Protein AF-A0AAX3ER40-F1 (afdb_monomer_lite)

Structure (mmCIF, N/CA/C/O backbone):
data_AF-A0AAX3ER40-F1
#
_entry.id   AF-A0AAX3ER40-F1
#
loop_
_atom_site.group_PDB
_atom_site.id
_atom_site.type_symbol
_atom_site.label_atom_id
_atom_site.label_alt_id
_atom_site.label_comp_id
_atom_site.label_asym_id
_atom_site.label_entity_id
_atom_site.label_seq_id
_atom_site.pdbx_PDB_ins_code
_atom_site.Cartn_x
_atom_site.Cartn_y
_atom_site.Cartn_z
_atom_site.occupancy
_atom_site.B_iso_or_equiv
_atom_site.auth_seq_id
_atom_site.auth_comp_id
_atom_site.auth_asym_id
_atom_site.auth_atom_id
_atom_site.pdbx_PDB_model_num
ATOM 1 N N . MET A 1 1 ? -2.450 3.019 -11.495 1.00 93.06 1 MET A N 1
ATOM 2 C CA . MET A 1 1 ? -1.890 3.591 -10.245 1.00 93.06 1 MET A CA 1
ATOM 3 C C . MET A 1 1 ? -0.418 3.991 -10.398 1.00 93.06 1 MET A C 1
ATOM 5 O O . MET A 1 1 ? 0.289 3.336 -11.153 1.00 93.06 1 MET A O 1
ATOM 9 N N . THR A 1 2 ? 0.049 5.043 -9.705 1.00 97.06 2 THR A N 1
ATOM 10 C CA . THR A 1 2 ? 1.470 5.475 -9.645 1.00 97.06 2 THR A CA 1
ATOM 11 C C . THR A 1 2 ? 2.191 4.970 -8.377 1.00 97.06 2 THR A C 1
ATOM 13 O O . THR A 1 2 ? 1.519 4.619 -7.402 1.00 97.06 2 THR A O 1
ATOM 16 N N . PRO A 1 3 ? 3.542 4.967 -8.326 1.00 97.88 3 PRO A N 1
ATOM 17 C CA . PRO A 1 3 ? 4.303 4.639 -7.111 1.00 97.88 3 PRO A CA 1
ATOM 18 C C . PRO A 1 3 ? 3.935 5.478 -5.877 1.00 97.88 3 PRO A C 1
ATOM 20 O O . PRO A 1 3 ? 3.846 4.946 -4.768 1.00 97.88 3 PRO A O 1
ATOM 23 N N . ASP A 1 4 ? 3.663 6.771 -6.064 1.00 98.19 4 ASP A N 1
ATOM 24 C CA . ASP A 1 4 ? 3.258 7.672 -4.978 1.00 98.19 4 ASP A CA 1
ATOM 25 C C . ASP A 1 4 ? 1.870 7.318 -4.438 1.00 98.19 4 ASP A C 1
ATOM 27 O O . ASP A 1 4 ? 1.663 7.268 -3.225 1.00 98.19 4 ASP A O 1
ATOM 31 N N . GLN A 1 5 ? 0.924 6.999 -5.329 1.00 98.00 5 GLN A N 1
ATOM 32 C CA . GLN A 1 5 ? -0.404 6.521 -4.937 1.00 98.00 5 GLN A CA 1
ATOM 33 C C . GLN A 1 5 ? -0.310 5.202 -4.164 1.00 98.00 5 GLN A C 1
ATOM 35 O O . GLN A 1 5 ? -0.929 5.066 -3.109 1.00 98.00 5 GLN A O 1
ATOM 40 N N . LEU A 1 6 ? 0.505 4.257 -4.643 1.00 98.31 6 LEU A N 1
ATOM 41 C CA . LEU A 1 6 ? 0.743 2.986 -3.959 1.00 98.31 6 LEU A CA 1
ATOM 42 C C . LEU A 1 6 ? 1.355 3.202 -2.567 1.00 98.31 6 LEU A C 1
ATOM 44 O O . LEU A 1 6 ? 0.940 2.564 -1.600 1.00 98.31 6 LEU A O 1
ATOM 48 N N . THR A 1 7 ? 2.303 4.133 -2.452 1.00 98.38 7 THR A N 1
ATOM 49 C CA . THR A 1 7 ? 2.936 4.492 -1.176 1.00 98.38 7 THR A CA 1
ATOM 50 C C . THR A 1 7 ? 1.930 5.089 -0.196 1.00 98.38 7 THR A C 1
ATOM 52 O O . THR A 1 7 ? 1.899 4.691 0.971 1.00 98.38 7 THR A O 1
ATOM 55 N N . ALA A 1 8 ? 1.080 6.010 -0.657 1.00 98.50 8 ALA A N 1
ATOM 56 C CA . ALA A 1 8 ? 0.040 6.618 0.165 1.00 98.50 8 ALA A CA 1
ATOM 57 C C . ALA A 1 8 ? -0.977 5.575 0.660 1.00 98.50 8 ALA A C 1
ATOM 59 O O . ALA A 1 8 ? -1.271 5.524 1.854 1.00 98.50 8 ALA A O 1
ATOM 60 N N . ILE A 1 9 ? -1.458 4.701 -0.231 1.00 98.31 9 ILE A N 1
ATOM 61 C CA . ILE A 1 9 ? -2.417 3.640 0.109 1.00 98.31 9 ILE A CA 1
ATOM 62 C C . ILE A 1 9 ? -1.802 2.640 1.089 1.00 98.31 9 ILE A C 1
ATOM 64 O O . ILE A 1 9 ? -2.403 2.338 2.118 1.00 98.31 9 ILE A O 1
ATOM 68 N N . GLY A 1 10 ? -0.589 2.157 0.808 1.00 98.31 10 GLY A N 1
ATOM 69 C CA . GLY A 1 10 ? 0.110 1.232 1.694 1.00 98.31 10 GLY A CA 1
ATOM 70 C C . GLY A 1 10 ? 0.285 1.818 3.095 1.00 98.31 10 GLY A C 1
ATOM 71 O O . GLY A 1 10 ? -0.043 1.166 4.088 1.00 98.31 10 GLY A O 1
ATOM 72 N N . THR A 1 11 ? 0.731 3.073 3.178 1.00 98.38 11 THR A N 1
ATOM 73 C CA . 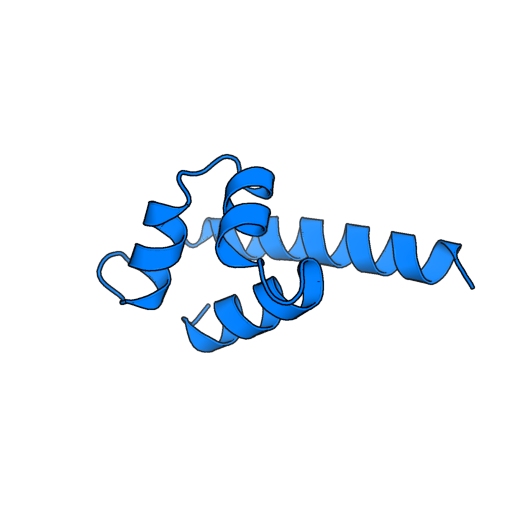THR A 1 11 ? 0.904 3.780 4.455 1.00 98.38 11 THR A CA 1
ATOM 74 C C . THR A 1 11 ? -0.425 3.928 5.200 1.00 98.38 11 THR A C 1
ATOM 76 O O . THR A 1 11 ? -0.465 3.718 6.410 1.00 98.38 11 THR A O 1
ATOM 79 N N . ALA A 1 12 ? -1.524 4.230 4.502 1.00 98.06 12 ALA A N 1
ATOM 80 C CA . ALA A 1 12 ? -2.851 4.322 5.111 1.00 98.06 12 ALA A CA 1
ATOM 81 C C . ALA A 1 12 ? -3.347 2.972 5.667 1.00 98.06 12 ALA A C 1
ATOM 83 O O . ALA A 1 12 ? -3.973 2.931 6.727 1.00 98.06 12 ALA A O 1
ATOM 84 N N . LEU A 1 13 ? -3.047 1.861 4.986 1.00 98.12 13 LEU A N 1
ATOM 85 C CA . LEU A 1 13 ? -3.453 0.518 5.411 1.00 98.12 13 LEU A CA 1
ATOM 86 C C . LEU A 1 13 ? -2.646 -0.001 6.615 1.00 98.12 13 LEU A C 1
ATOM 88 O O . LEU A 1 13 ? -3.225 -0.575 7.547 1.00 98.12 13 LEU A O 1
ATOM 92 N N . TYR A 1 14 ? -1.323 0.201 6.598 1.00 97.81 14 TYR A N 1
ATOM 93 C CA . TYR A 1 14 ? -0.375 -0.539 7.447 1.00 97.81 14 TYR A CA 1
ATOM 94 C C . TYR A 1 14 ? 0.661 0.331 8.182 1.00 97.81 14 TYR A C 1
ATOM 96 O O . TYR A 1 14 ? 1.447 -0.178 8.979 1.00 97.81 14 TYR A O 1
ATOM 104 N N . GLY A 1 15 ? 0.692 1.643 7.950 1.00 97.25 15 GLY A N 1
ATOM 105 C CA . GLY A 1 15 ? 1.623 2.552 8.617 1.00 97.25 15 GLY A CA 1
ATOM 106 C C . GLY A 1 15 ? 3.073 2.404 8.145 1.00 97.25 15 GLY A C 1
ATOM 107 O O . GLY A 1 15 ? 3.360 2.321 6.953 1.00 97.25 15 GLY A O 1
ATOM 108 N N . THR A 1 16 ? 4.024 2.420 9.081 1.00 96.62 16 THR A N 1
ATOM 109 C CA . THR A 1 16 ? 5.464 2.537 8.773 1.00 96.62 16 THR A CA 1
ATOM 110 C C . THR A 1 16 ? 6.069 1.299 8.107 1.00 96.62 16 THR A C 1
ATOM 112 O O . THR A 1 16 ? 7.038 1.431 7.365 1.00 96.62 16 THR A O 1
ATOM 115 N N . GLN A 1 17 ? 5.500 0.108 8.326 1.00 96.44 17 GLN A N 1
ATOM 116 C CA . GLN A 1 17 ? 5.980 -1.169 7.766 1.00 96.44 17 GLN A CA 1
ATOM 117 C C . GLN A 1 17 ? 5.169 -1.625 6.544 1.00 96.44 17 GLN A C 1
ATOM 119 O O . GLN A 1 17 ? 5.097 -2.813 6.218 1.00 96.44 17 GLN A O 1
ATOM 124 N N . TRP A 1 18 ? 4.563 -0.675 5.829 1.00 98.25 18 TRP A N 1
ATOM 125 C CA . TRP A 1 18 ? 3.542 -0.995 4.842 1.00 98.25 18 TRP A CA 1
ATOM 126 C C . TRP A 1 18 ? 3.992 -1.899 3.698 1.00 98.25 18 TRP A C 1
ATOM 128 O O . TRP A 1 18 ? 3.187 -2.684 3.216 1.00 98.25 18 TRP A O 1
ATOM 138 N N . GLN A 1 19 ? 5.250 -1.832 3.252 1.00 98.31 19 GLN A N 1
ATOM 139 C CA . GLN A 1 19 ? 5.695 -2.626 2.101 1.00 98.31 19 GLN A CA 1
ATOM 140 C C . GLN A 1 19 ? 5.661 -4.130 2.392 1.00 98.31 19 GLN A C 1
ATOM 142 O O . GLN A 1 19 ? 5.236 -4.911 1.542 1.00 98.31 19 GLN A O 1
ATOM 147 N N . SER A 1 20 ? 6.106 -4.549 3.581 1.00 98.12 20 SER A N 1
ATOM 148 C CA 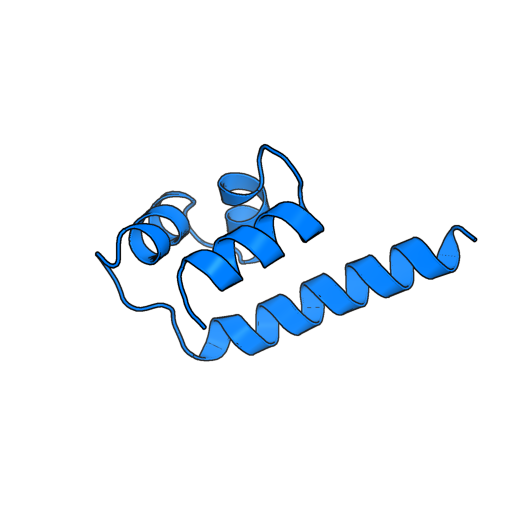. SER A 1 20 ? 6.072 -5.958 3.987 1.00 98.12 20 SER A CA 1
ATOM 149 C C . SER A 1 20 ? 4.659 -6.433 4.299 1.00 98.12 20 SER A C 1
ATOM 151 O O . SER A 1 20 ? 4.317 -7.569 3.974 1.00 98.12 20 SER A O 1
ATOM 153 N N . ASP A 1 21 ? 3.838 -5.574 4.897 1.00 98.44 21 ASP A N 1
ATOM 154 C CA . ASP A 1 21 ? 2.479 -5.942 5.290 1.00 98.44 21 ASP A CA 1
ATOM 155 C C . ASP A 1 21 ? 1.533 -5.991 4.091 1.00 98.44 21 ASP A C 1
ATOM 157 O O . ASP A 1 21 ? 0.785 -6.958 3.948 1.00 98.44 21 ASP A O 1
ATOM 161 N N . LEU A 1 22 ? 1.659 -5.041 3.161 1.00 98.56 22 LEU A N 1
ATOM 162 C CA . LEU A 1 22 ? 0.954 -5.077 1.885 1.00 98.56 22 LEU A CA 1
ATOM 163 C C . LEU A 1 22 ? 1.363 -6.302 1.064 1.00 98.56 22 LEU A C 1
ATOM 165 O O . LEU A 1 22 ? 0.506 -6.981 0.509 1.00 98.56 22 LEU A O 1
ATOM 169 N N . ALA A 1 23 ? 2.657 -6.628 1.008 1.00 98.50 23 ALA A N 1
ATOM 170 C CA . ALA A 1 23 ? 3.117 -7.821 0.301 1.00 98.50 23 ALA A CA 1
ATOM 171 C C . ALA A 1 23 ? 2.495 -9.105 0.870 1.00 98.50 23 ALA A C 1
ATOM 173 O O . ALA A 1 23 ? 2.072 -9.972 0.108 1.00 98.50 23 ALA A O 1
ATOM 174 N N . ARG A 1 24 ? 2.386 -9.200 2.202 1.00 98.56 24 ARG A N 1
ATOM 175 C CA . ARG A 1 24 ? 1.719 -10.319 2.875 1.00 98.56 24 ARG A CA 1
ATOM 176 C C . ARG A 1 24 ? 0.229 -10.372 2.542 1.00 98.56 24 ARG A C 1
ATOM 178 O O . ARG A 1 24 ? -0.264 -11.453 2.245 1.00 98.56 24 ARG A O 1
ATOM 185 N N . ALA A 1 25 ? -0.461 -9.233 2.567 1.00 98.25 25 ALA A N 1
ATOM 186 C CA . ALA A 1 25 ? -1.887 -9.155 2.257 1.00 98.25 25 ALA A CA 1
ATOM 187 C C . ALA A 1 25 ? -2.196 -9.548 0.804 1.00 98.25 25 ALA A C 1
ATOM 189 O O . ALA A 1 25 ? -3.141 -10.284 0.555 1.00 98.25 25 ALA A O 1
ATOM 190 N N . LEU A 1 26 ? -1.350 -9.128 -0.140 1.00 97.94 26 LEU A N 1
ATOM 191 C CA . LEU A 1 26 ? -1.470 -9.459 -1.564 1.00 97.94 26 LEU A CA 1
ATOM 192 C C . LEU A 1 26 ? -0.900 -10.842 -1.924 1.00 97.94 26 LEU A C 1
ATOM 194 O O . LEU A 1 26 ? -0.910 -11.221 -3.093 1.00 97.94 26 LEU A O 1
ATOM 198 N N . ASN A 1 27 ? -0.338 -11.573 -0.955 1.00 97.94 27 ASN A N 1
ATOM 199 C CA . ASN A 1 27 ? 0.373 -12.835 -1.168 1.00 97.94 27 ASN A CA 1
ATOM 200 C C . ASN A 1 27 ? 1.459 -12.753 -2.270 1.00 97.94 27 ASN A C 1
ATOM 202 O O . ASN A 1 27 ? 1.587 -13.624 -3.133 1.00 97.94 27 ASN A O 1
ATOM 206 N N . VAL A 1 28 ? 2.259 -11.683 -2.242 1.00 97.69 28 VAL A N 1
ATOM 207 C CA . VAL A 1 28 ? 3.411 -11.479 -3.131 1.00 97.69 28 VAL A CA 1
ATOM 208 C C . VAL A 1 28 ? 4.704 -11.339 -2.330 1.00 97.69 28 VAL A C 1
ATOM 210 O O . VAL A 1 28 ? 4.715 -11.030 -1.143 1.00 97.69 28 VAL A O 1
ATOM 213 N N . ASP A 1 29 ? 5.843 -11.523 -2.994 1.00 97.00 29 ASP A N 1
ATOM 214 C CA . ASP A 1 29 ? 7.149 -11.237 -2.395 1.00 97.00 29 ASP A CA 1
ATOM 215 C C . ASP A 1 29 ? 7.282 -9.730 -2.083 1.00 97.00 29 ASP A C 1
ATOM 217 O O . ASP A 1 29 ? 7.038 -8.892 -2.950 1.00 97.00 29 ASP A O 1
ATOM 221 N N . SER A 1 30 ? 7.741 -9.362 -0.881 1.00 95.81 30 SER A N 1
ATOM 222 C CA . SER A 1 30 ? 8.019 -7.961 -0.494 1.00 95.81 30 SER A CA 1
ATOM 223 C C . SER A 1 30 ? 8.958 -7.219 -1.455 1.00 95.81 30 SER A C 1
ATOM 225 O O . SER A 1 30 ? 8.895 -5.997 -1.602 1.00 95.81 30 SER A O 1
ATOM 227 N N . ARG A 1 31 ? 9.850 -7.944 -2.135 1.00 97.75 31 ARG A N 1
ATOM 228 C CA . ARG A 1 31 ? 10.703 -7.404 -3.189 1.00 97.75 31 ARG A CA 1
ATOM 229 C C . ARG A 1 31 ? 9.871 -6.946 -4.381 1.00 97.75 31 ARG A C 1
ATOM 231 O O . ARG A 1 31 ? 10.229 -5.945 -4.981 1.00 97.75 31 ARG A O 1
ATOM 238 N N . ARG A 1 32 ? 8.760 -7.617 -4.707 1.00 98.06 32 ARG A N 1
ATOM 239 C CA . ARG A 1 32 ? 7.858 -7.225 -5.801 1.00 98.06 32 ARG A CA 1
ATOM 240 C C . ARG A 1 32 ? 7.306 -5.818 -5.588 1.00 98.06 32 ARG A C 1
ATOM 242 O O . ARG A 1 32 ? 7.392 -5.009 -6.502 1.00 98.06 32 ARG A O 1
ATOM 249 N N . VAL A 1 33 ? 6.843 -5.519 -4.374 1.00 98.12 33 VAL A N 1
ATOM 250 C CA . VAL A 1 33 ? 6.353 -4.182 -4.003 1.00 98.12 33 VAL A CA 1
ATOM 251 C C . VAL A 1 33 ? 7.452 -3.134 -4.191 1.00 98.12 33 VAL A C 1
ATOM 253 O O . VAL A 1 33 ? 7.230 -2.106 -4.822 1.00 98.12 33 VAL A O 1
ATOM 256 N N . ARG A 1 34 ? 8.683 -3.427 -3.750 1.00 98.06 34 ARG A N 1
ATOM 257 C CA . ARG A 1 34 ? 9.844 -2.545 -3.968 1.00 98.06 34 ARG A CA 1
ATOM 258 C C . ARG A 1 34 ? 10.164 -2.321 -5.449 1.00 98.06 34 ARG A C 1
ATOM 260 O O . ARG A 1 34 ? 10.559 -1.219 -5.812 1.00 98.06 34 ARG A O 1
ATOM 267 N N . GLN A 1 35 ? 9.997 -3.334 -6.299 1.00 98.38 35 GLN A N 1
ATOM 268 C CA . GLN A 1 35 ? 10.217 -3.202 -7.744 1.00 98.38 35 GLN A CA 1
ATOM 269 C C . GLN A 1 35 ? 9.183 -2.302 -8.414 1.00 98.38 35 GLN A C 1
ATOM 271 O O . GLN A 1 35 ? 9.548 -1.553 -9.313 1.00 98.38 35 GLN A O 1
ATOM 276 N N . TRP A 1 36 ? 7.926 -2.345 -7.965 1.00 98.25 36 TRP A N 1
ATOM 277 C CA . TRP A 1 36 ? 6.890 -1.423 -8.432 1.00 98.25 36 TRP A CA 1
ATOM 278 C C . TRP A 1 36 ? 7.212 0.025 -8.066 1.00 98.25 36 TRP A C 1
ATOM 280 O O . TRP A 1 36 ? 7.076 0.912 -8.900 1.00 98.25 36 TRP A O 1
ATOM 290 N N . LEU A 1 37 ? 7.707 0.258 -6.847 1.00 97.94 37 LEU A N 1
ATOM 291 C CA . LEU A 1 37 ? 8.087 1.599 -6.393 1.00 97.94 37 LEU A CA 1
ATOM 292 C C . LEU A 1 37 ? 9.289 2.183 -7.132 1.00 97.94 37 LEU A C 1
ATOM 294 O O . LEU A 1 37 ? 9.364 3.389 -7.321 1.00 97.94 37 LEU A O 1
ATOM 298 N N . LYS A 1 38 ? 10.238 1.331 -7.523 1.00 98.06 38 LYS A N 1
ATOM 299 C CA . LYS A 1 38 ? 11.412 1.726 -8.310 1.00 98.06 38 LYS A CA 1
ATOM 300 C C . LYS A 1 38 ? 11.155 1.745 -9.814 1.00 98.06 38 LYS A C 1
ATOM 302 O O . LYS A 1 38 ? 12.102 1.919 -10.573 1.00 98.06 38 LYS A O 1
ATOM 307 N N . GLU A 1 39 ? 9.924 1.455 -10.233 1.00 96.94 39 GLU A N 1
ATOM 308 C CA . GLU A 1 39 ? 9.539 1.334 -11.641 1.00 96.94 39 GLU A CA 1
ATOM 309 C C . GLU A 1 39 ? 10.365 0.281 -12.418 1.00 96.94 39 GLU A C 1
ATOM 311 O O . GLU A 1 39 ? 10.335 0.219 -13.643 1.00 96.94 39 GLU A O 1
ATOM 316 N N . GLU A 1 40 ? 11.058 -0.626 -11.713 1.00 98.00 40 GLU A N 1
ATOM 317 C CA . GLU A 1 40 ? 11.781 -1.768 -12.298 1.00 98.00 40 GLU A CA 1
ATOM 318 C C . GLU A 1 40 ? 10.811 -2.781 -12.924 1.00 98.00 40 GLU A C 1
ATOM 320 O O . GLU A 1 40 ? 11.184 -3.590 -13.779 1.00 98.00 40 GLU A O 1
ATOM 325 N N . ARG A 1 41 ? 9.559 -2.780 -12.455 1.00 96.50 41 ARG A N 1
ATOM 326 C CA . ARG A 1 41 ? 8.442 -3.511 -13.048 1.00 96.50 41 ARG A CA 1
ATOM 327 C C . ARG A 1 41 ? 7.190 -2.641 -13.027 1.00 96.50 41 ARG A C 1
ATOM 329 O O . ARG A 1 41 ? 6.972 -1.957 -12.028 1.00 96.50 41 ARG A O 1
ATOM 336 N N . PRO A 1 42 ? 6.334 -2.733 -14.059 1.00 97.00 42 PRO A N 1
ATOM 337 C CA . PRO A 1 42 ? 5.062 -2.031 -14.049 1.00 97.00 42 PRO A CA 1
ATOM 338 C C . PRO A 1 42 ? 4.193 -2.511 -12.882 1.00 97.00 42 PRO A C 1
ATOM 340 O O . PRO A 1 42 ? 4.219 -3.693 -12.510 1.00 97.00 42 PRO A O 1
ATOM 343 N N . ILE A 1 43 ? 3.424 -1.579 -12.321 1.00 97.88 43 ILE A N 1
ATOM 344 C CA . ILE A 1 43 ? 2.341 -1.893 -11.393 1.00 97.88 43 ILE A CA 1
ATOM 345 C C . ILE A 1 43 ? 1.267 -2.662 -12.182 1.00 97.88 43 ILE A C 1
ATOM 347 O O . ILE A 1 43 ? 0.863 -2.182 -13.240 1.00 97.88 43 ILE A O 1
ATOM 351 N N . PRO A 1 44 ? 0.830 -3.850 -11.731 1.00 97.44 44 PRO A N 1
ATOM 352 C CA . PRO A 1 44 ? -0.174 -4.623 -12.449 1.00 97.44 44 PRO A CA 1
ATOM 353 C C . PRO A 1 44 ? -1.558 -3.981 -12.360 1.00 97.44 44 PRO A C 1
ATOM 355 O O . PRO A 1 44 ? -1.937 -3.504 -11.294 1.00 97.44 44 PRO A O 1
ATOM 358 N N . ASP A 1 45 ? -2.347 -4.076 -13.431 1.00 96.25 45 ASP A N 1
ATOM 359 C CA . ASP A 1 45 ? -3.703 -3.506 -13.476 1.00 96.25 45 ASP A CA 1
ATOM 360 C C . ASP A 1 45 ? -4.646 -4.111 -12.422 1.00 96.25 45 ASP A C 1
ATOM 362 O O . ASP A 1 45 ? -5.509 -3.418 -11.889 1.00 96.25 45 ASP A O 1
ATOM 366 N N . TRP A 1 46 ? -4.450 -5.386 -12.059 1.00 96.88 46 TRP A N 1
ATOM 367 C CA . TRP A 1 46 ? -5.250 -6.060 -11.028 1.00 96.88 46 TRP A CA 1
ATOM 368 C C . TRP A 1 46 ? -5.039 -5.492 -9.619 1.00 96.88 46 TRP A C 1
ATOM 370 O O . TRP A 1 46 ? -5.875 -5.706 -8.744 1.00 96.88 46 TRP A O 1
ATOM 380 N N . LEU A 1 47 ? -3.933 -4.776 -9.375 1.00 98.12 47 LEU A N 1
ATOM 381 C CA . LEU A 1 47 ? -3.603 -4.274 -8.041 1.00 98.12 47 LEU A CA 1
ATOM 382 C C . LEU A 1 47 ? -4.638 -3.257 -7.547 1.00 98.12 47 LEU A C 1
ATOM 384 O O . LEU A 1 47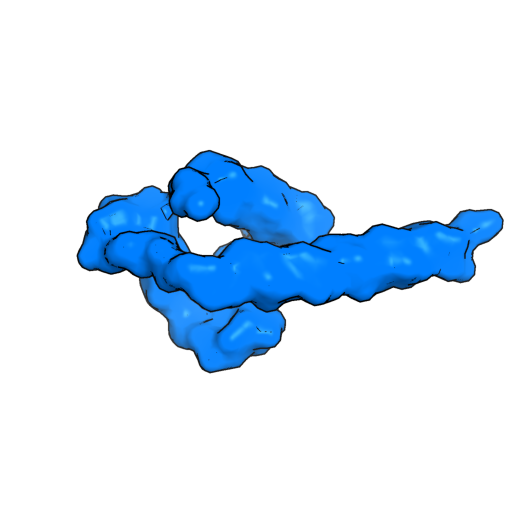 ? -4.925 -3.210 -6.353 1.00 98.12 47 LEU A O 1
ATOM 388 N N . ASP A 1 48 ? -5.216 -2.471 -8.454 1.00 97.00 48 ASP A N 1
ATOM 389 C CA . ASP A 1 48 ? -6.192 -1.441 -8.102 1.00 97.00 48 ASP A CA 1
ATOM 390 C C . ASP A 1 48 ? -7.440 -2.049 -7.440 1.00 97.00 48 ASP A C 1
ATOM 392 O O . ASP A 1 48 ? -7.973 -1.468 -6.494 1.00 97.00 48 ASP A O 1
ATOM 396 N N . ASP A 1 49 ? -7.895 -3.219 -7.893 1.00 97.81 49 ASP A N 1
ATOM 397 C CA . ASP A 1 49 ? -9.073 -3.881 -7.327 1.00 97.81 49 ASP A CA 1
ATOM 398 C C . ASP A 1 49 ? -8.772 -4.535 -5.973 1.00 97.81 49 ASP A C 1
ATOM 400 O O . ASP A 1 49 ? -9.546 -4.355 -5.031 1.00 97.81 49 ASP A O 1
ATOM 404 N N . GLU A 1 50 ? -7.609 -5.171 -5.819 1.00 98.38 50 GLU A N 1
ATOM 405 C CA . GLU A 1 50 ? -7.161 -5.715 -4.527 1.00 98.38 50 GLU A CA 1
ATOM 406 C C . GLU A 1 50 ? -7.007 -4.615 -3.466 1.00 98.38 50 GLU A C 1
ATOM 408 O O . GLU A 1 50 ? -7.455 -4.748 -2.325 1.00 98.38 50 GLU A O 1
ATOM 413 N N . LEU A 1 51 ? -6.433 -3.467 -3.840 1.00 98.38 51 LEU A N 1
ATOM 414 C CA . LEU A 1 51 ? -6.280 -2.338 -2.923 1.00 98.38 51 LEU A CA 1
ATOM 415 C C . LEU A 1 51 ? -7.626 -1.738 -2.505 1.00 98.38 51 LEU A C 1
ATOM 417 O O . LEU A 1 51 ? -7.772 -1.348 -1.346 1.00 98.38 51 LEU A O 1
ATOM 421 N N . LYS A 1 52 ? -8.622 -1.686 -3.402 1.00 98.12 52 LYS A N 1
ATOM 422 C CA . LYS A 1 52 ? -9.986 -1.263 -3.038 1.00 98.12 52 LYS A CA 1
ATOM 423 C C . LYS A 1 52 ? -10.605 -2.206 -2.012 1.00 98.12 52 LYS A C 1
ATOM 425 O O . LYS A 1 52 ? -11.242 -1.723 -1.079 1.00 98.12 52 LYS A O 1
ATOM 430 N N . VAL A 1 53 ? -10.424 -3.520 -2.166 1.00 98.56 53 VAL A N 1
ATOM 431 C CA . VAL A 1 53 ? -10.917 -4.511 -1.196 1.00 98.56 53 VAL A CA 1
ATOM 432 C C . VAL A 1 53 ? -10.290 -4.258 0.174 1.00 98.56 53 VAL A C 1
ATOM 434 O O . VAL A 1 53 ? -11.020 -4.008 1.132 1.00 98.56 53 VAL A O 1
ATOM 437 N N . LEU A 1 54 ? -8.957 -4.189 0.251 1.00 98.50 54 LEU A N 1
ATOM 438 C CA . LEU A 1 54 ? -8.236 -3.952 1.509 1.00 98.50 54 LEU A CA 1
ATOM 439 C C . LEU A 1 54 ? -8.628 -2.623 2.178 1.00 98.50 54 LEU A C 1
ATOM 441 O O . LEU A 1 54 ? -8.775 -2.548 3.399 1.00 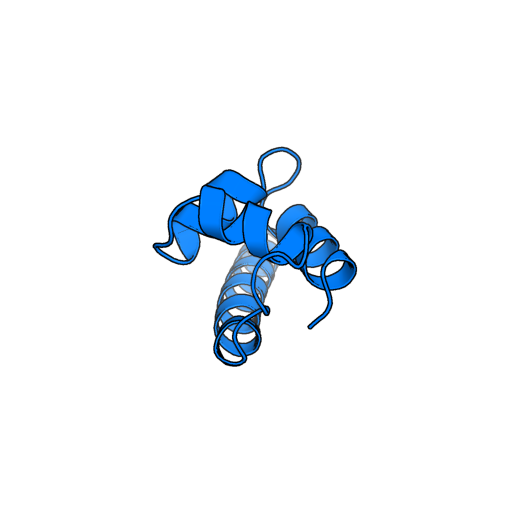98.50 54 LEU A O 1
ATOM 445 N N . LEU A 1 55 ? -8.813 -1.559 1.388 1.00 98.25 55 LEU A N 1
ATOM 446 C CA . LEU A 1 55 ? -9.255 -0.258 1.896 1.00 98.25 55 LEU A CA 1
ATOM 447 C C . LEU A 1 55 ? -10.677 -0.315 2.450 1.00 98.25 55 LEU A C 1
ATOM 449 O O . LEU A 1 55 ? -10.919 0.210 3.535 1.00 98.25 55 LEU A O 1
ATOM 453 N N . ASN A 1 56 ? -11.603 -0.958 1.740 1.00 98.38 56 ASN A N 1
ATOM 454 C CA . ASN A 1 56 ? -12.981 -1.100 2.200 1.00 98.38 56 ASN A CA 1
ATOM 455 C C . ASN A 1 56 ? -13.056 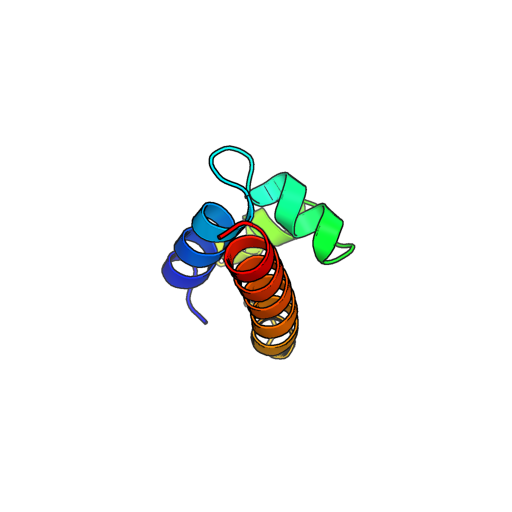-1.924 3.488 1.00 98.38 56 ASN A C 1
ATOM 457 O O . ASN A 1 56 ? -13.730 -1.503 4.424 1.00 98.38 56 ASN A O 1
ATOM 461 N N . GLU A 1 57 ? -12.308 -3.025 3.589 1.00 98.06 57 GLU A N 1
ATOM 462 C CA . GLU A 1 57 ? -12.203 -3.806 4.827 1.00 98.06 57 GLU A CA 1
ATOM 463 C C . GLU A 1 57 ? -11.691 -2.952 5.993 1.00 98.06 57 GLU A C 1
ATOM 465 O O . GLU A 1 57 ? -12.266 -2.970 7.085 1.00 98.06 57 GLU A O 1
ATOM 470 N N . LYS A 1 58 ? -10.646 -2.145 5.762 1.00 97.12 58 LYS A N 1
ATOM 471 C CA . LYS A 1 58 ? -10.095 -1.239 6.778 1.00 97.12 58 LYS A CA 1
ATOM 472 C C . LYS A 1 58 ? -11.098 -0.160 7.193 1.00 97.12 58 LYS A C 1
ATOM 474 O O . LYS A 1 58 ? -11.223 0.114 8.384 1.00 97.12 58 LYS A O 1
ATOM 479 N N . ILE A 1 59 ? -11.812 0.436 6.239 1.00 97.81 59 ILE A N 1
ATOM 480 C CA . ILE A 1 59 ? -12.853 1.440 6.495 1.00 97.81 59 ILE A CA 1
ATOM 481 C C . ILE A 1 59 ? -13.992 0.829 7.312 1.00 97.81 59 ILE A C 1
ATOM 483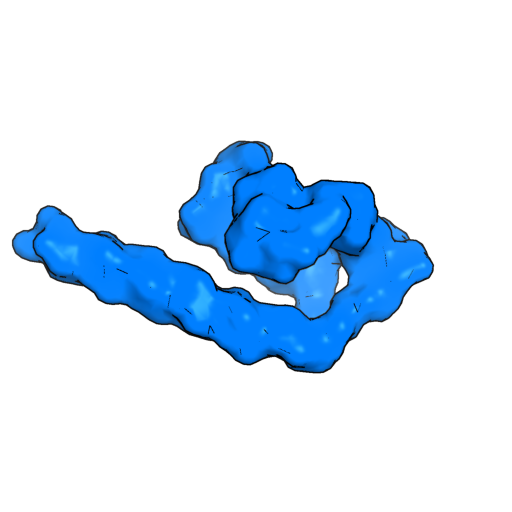 O O . ILE A 1 59 ? -14.361 1.400 8.336 1.00 97.81 59 ILE A O 1
ATOM 487 N N . SER A 1 60 ? -14.510 -0.334 6.910 1.00 98.12 60 SER A N 1
ATOM 488 C CA . SER A 1 60 ? -15.576 -1.033 7.634 1.00 98.12 60 SER A CA 1
ATOM 489 C C . SER A 1 60 ? -15.151 -1.405 9.053 1.00 98.12 60 SER A C 1
ATOM 491 O O . SER A 1 60 ? -15.920 -1.202 9.991 1.00 98.12 60 SER A O 1
ATOM 493 N N . LEU A 1 61 ? -13.909 -1.869 9.238 1.00 96.69 61 LEU A N 1
ATOM 494 C CA . LEU A 1 61 ? -13.350 -2.108 10.567 1.00 96.69 61 LEU A CA 1
ATOM 495 C C . LEU A 1 61 ? -13.344 -0.821 11.400 1.00 96.69 61 LEU A C 1
ATOM 497 O O . LEU A 1 61 ? -13.884 -0.816 12.500 1.00 96.69 61 LEU A O 1
ATOM 501 N N . CYS A 1 62 ? -12.787 0.277 10.883 1.00 96.44 62 CYS A N 1
ATOM 502 C CA . CYS A 1 62 ? -12.763 1.556 11.597 1.00 96.44 62 CYS A CA 1
ATOM 503 C C . CYS A 1 62 ? -14.169 2.061 11.955 1.00 96.44 62 CYS A C 1
ATOM 505 O O . CYS A 1 62 ? -14.371 2.540 13.065 1.00 96.44 62 CYS A O 1
ATOM 507 N N . GLN A 1 63 ? -15.139 1.933 11.046 1.00 97.62 63 GLN A N 1
ATOM 508 C CA . GLN A 1 63 ? -16.532 2.318 11.286 1.00 97.62 63 GLN A CA 1
ATOM 509 C C . GLN A 1 63 ? -17.192 1.466 12.373 1.00 97.62 63 GLN A C 1
ATOM 511 O O . GLN A 1 63 ? -17.990 1.991 13.135 1.00 97.62 63 GLN A O 1
ATOM 516 N N . SER A 1 64 ? -16.848 0.178 12.473 1.00 97.06 64 SER A N 1
ATOM 517 C CA . SER A 1 64 ? -17.374 -0.712 13.520 1.00 97.06 64 SER A CA 1
ATOM 518 C C . SER A 1 64 ? -16.840 -0.416 14.929 1.00 97.06 64 SER A C 1
ATOM 520 O O . SER A 1 64 ? -17.380 -0.931 15.905 1.00 97.06 64 SER A O 1
ATOM 522 N N . LEU A 1 65 ? -15.770 0.380 15.036 1.00 95.56 65 LEU A N 1
ATOM 523 C CA . LEU A 1 65 ? -15.130 0.757 16.301 1.00 95.56 65 LEU A CA 1
ATOM 524 C C . LEU A 1 65 ? -15.636 2.094 16.873 1.00 95.56 65 LEU A C 1
ATOM 526 O O . LEU A 1 65 ? -15.178 2.488 17.947 1.00 95.56 65 LEU A O 1
ATOM 530 N N . LEU A 1 66 ? -16.527 2.791 16.160 1.00 88.31 66 LEU A N 1
ATOM 531 C CA . LEU A 1 66 ? -17.161 4.054 16.558 1.00 88.31 66 LEU A CA 1
ATOM 532 C C . LEU A 1 66 ? -18.635 3.821 16.907 1.00 88.31 66 LEU A C 1
ATOM 534 O O . LEU A 1 66 ? -19.107 4.491 17.851 1.00 88.31 66 LEU A O 1
#

Sequence (66 aa):
MTPDQLTAIGTALYGTQWQSDLARALNVDSRRVRQWLKEERPIPDWLDDELKVLLNEKISLCQSLL

pLDDT: mean 97.54, std 1.47, range [88.31, 98.56]

Organism: Moraxella bovis (NCBI:txid476)

Secondary structure (DSSP, 8-state):
--HHHHHHHHHHHHGGGHHHHHHHHTTS-HHHHHHHHTTSSPPPTTHHHHHHHHHHHHHHHHHHT-

Radius of gyration: 11.95 Å; chains: 1; bounding box: 29×20×31 Å

Foldseek 3Di:
DALVVLVVLQCVLPNPVSLVVVCVQVVHDSVVNVCCNVVVDPDDPCVVVSSVVSVVVVVVVVVVVD